Protein AF-D4INY9-F1 (afdb_monomer_lite)

Secondary structure (DSSP, 8-state):
-HHHHHHHHHHHHHHHTTT---S-SSS-HHHHHHHHHHHHHHHHHTTT-HHHHHHHHHHHHHHHHSS--HHHHHHHHHHHHHH-HHHHHHHHHHHHHTTTS-HHHHHHHHHHHTTT--TTGGG-S--

Foldseek 3Di:
DLVVLLVVLLVLQQQQCAPPDAPDPPDGSSVVSVVLSLLLLLCLVVVNDLLRSLVVVQVVCCVPPNHDDSVVSSVVSVVSCQQCVLSSVLSNLCVVPVVPDDPVVNVVSSCVSSVPRHGNCSPVRPD

Sequence (127 aa):
MEEQVKRLIRKSLHMRLQGMGRIDNIRTNEALIETWITAIVALGYADNDVEIAAKDINKIQSQILGEFSIEDTRAFVYLVRDRFPEEIAAFIRYVELKEKYTEDAITFAVLQELQDITEGDFYNSRF

Organism: NCBI:txid717959

pLDDT: mean 92.56, std 8.84, range [41.81, 98.5]

Radius of gyration: 14.76 Å; chains: 1; bounding box: 29×37×38 Å

Structure (mmCIF, N/CA/C/O backbone):
data_AF-D4INY9-F1
#
_entry.id   AF-D4INY9-F1
#
loop_
_atom_site.group_PDB
_atom_site.id
_atom_site.type_symbol
_atom_site.label_atom_id
_atom_site.label_alt_id
_atom_site.label_comp_id
_atom_site.label_asym_id
_atom_site.label_entity_id
_atom_site.label_seq_id
_atom_site.pdbx_PDB_ins_code
_atom_site.Cartn_x
_atom_site.Cartn_y
_atom_site.Cartn_z
_atom_site.occupancy
_atom_site.B_iso_or_equiv
_atom_site.auth_seq_id
_atom_site.auth_comp_id
_atom_site.auth_asym_id
_atom_site.auth_atom_id
_atom_site.pdbx_PDB_model_num
ATOM 1 N N . MET A 1 1 ? 1.758 -3.481 15.954 1.00 92.12 1 MET A N 1
ATOM 2 C CA . MET A 1 1 ? 0.780 -3.904 14.933 1.00 92.12 1 MET A CA 1
ATOM 3 C C . MET A 1 1 ? 1.085 -3.419 13.511 1.00 92.12 1 MET A C 1
ATOM 5 O O . MET A 1 1 ? 1.293 -4.269 12.662 1.00 92.12 1 MET A O 1
ATOM 9 N N . GLU A 1 2 ? 1.172 -2.115 13.212 1.00 95.44 2 GLU A N 1
ATOM 10 C CA . GLU A 1 2 ? 1.354 -1.636 11.818 1.00 95.44 2 GLU A CA 1
ATOM 11 C C . GLU A 1 2 ? 2.491 -2.324 11.041 1.00 95.44 2 GLU A C 1
ATOM 13 O O . GLU A 1 2 ? 2.293 -2.805 9.930 1.00 95.44 2 GLU A O 1
ATOM 18 N N . GLU A 1 3 ? 3.674 -2.436 11.649 1.00 96.62 3 GLU A N 1
ATOM 19 C CA . GLU A 1 3 ? 4.829 -3.090 11.019 1.00 96.62 3 GLU A CA 1
ATOM 20 C C . GLU A 1 3 ? 4.593 -4.572 10.710 1.00 96.62 3 GLU A C 1
ATOM 22 O O . GLU A 1 3 ? 5.142 -5.110 9.752 1.00 96.62 3 GLU A O 1
ATOM 27 N N . GLN A 1 4 ? 3.747 -5.251 11.486 1.00 95.88 4 GLN A N 1
ATOM 28 C CA . GLN A 1 4 ? 3.345 -6.621 11.183 1.00 95.88 4 GLN A CA 1
ATOM 29 C C . GLN A 1 4 ? 2.464 -6.669 9.934 1.00 95.88 4 GLN A C 1
ATOM 31 O O . GLN A 1 4 ? 2.714 -7.499 9.065 1.00 95.88 4 GLN A O 1
ATOM 36 N N . VAL A 1 5 ? 1.508 -5.749 9.798 1.00 97.12 5 VAL A N 1
ATOM 37 C CA . VAL A 1 5 ? 0.665 -5.632 8.597 1.00 97.12 5 VAL A CA 1
ATOM 38 C C . VAL A 1 5 ? 1.515 -5.290 7.372 1.00 97.12 5 VAL A C 1
ATOM 40 O O . VAL A 1 5 ? 1.407 -5.960 6.349 1.00 97.12 5 VAL A O 1
ATOM 43 N N . LYS A 1 6 ? 2.461 -4.348 7.492 1.00 98.12 6 LYS A N 1
ATOM 44 C CA . LYS A 1 6 ? 3.428 -4.052 6.420 1.00 98.12 6 LYS A CA 1
ATOM 45 C C . LYS A 1 6 ? 4.268 -5.272 6.040 1.00 98.12 6 LYS A C 1
ATOM 47 O O . LYS A 1 6 ? 4.546 -5.464 4.863 1.00 98.12 6 LYS A O 1
ATOM 52 N N . ARG A 1 7 ? 4.672 -6.122 6.996 1.00 97.94 7 ARG A N 1
ATOM 53 C CA . ARG A 1 7 ? 5.366 -7.389 6.690 1.00 97.94 7 ARG A CA 1
ATOM 54 C C . ARG A 1 7 ? 4.485 -8.369 5.913 1.00 97.94 7 ARG A C 1
ATOM 56 O O . ARG A 1 7 ? 4.999 -9.021 5.009 1.00 97.94 7 ARG A O 1
ATOM 63 N N . LEU A 1 8 ? 3.195 -8.465 6.236 1.00 97.62 8 LEU A N 1
ATOM 64 C CA . LEU A 1 8 ? 2.249 -9.308 5.495 1.00 97.62 8 LEU A CA 1
ATOM 65 C C . LEU A 1 8 ? 2.054 -8.799 4.063 1.00 97.62 8 LEU A C 1
ATOM 67 O O . LEU A 1 8 ? 2.207 -9.572 3.122 1.00 97.62 8 LEU A O 1
ATOM 71 N N . ILE A 1 9 ? 1.836 -7.494 3.896 1.00 98.00 9 ILE A N 1
ATOM 72 C CA . ILE A 1 9 ? 1.737 -6.844 2.581 1.00 98.00 9 ILE A CA 1
ATOM 73 C C . ILE A 1 9 ? 3.034 -7.023 1.787 1.00 98.00 9 ILE A C 1
ATOM 75 O O . ILE A 1 9 ? 3.004 -7.411 0.627 1.00 98.00 9 ILE A O 1
ATOM 79 N N . ARG A 1 10 ? 4.199 -6.829 2.414 1.00 98.25 10 ARG A N 1
ATOM 80 C CA . ARG A 1 10 ? 5.497 -7.073 1.771 1.00 98.25 10 ARG A CA 1
ATOM 81 C C . ARG A 1 10 ? 5.613 -8.504 1.264 1.00 98.25 10 ARG A C 1
ATOM 83 O O . ARG A 1 10 ? 6.074 -8.710 0.146 1.00 98.25 10 ARG A O 1
ATOM 90 N N . LYS A 1 11 ? 5.210 -9.488 2.074 1.00 96.88 11 LYS A N 1
ATOM 91 C CA . LYS A 1 11 ? 5.204 -10.897 1.667 1.00 96.88 11 LYS A CA 1
ATOM 92 C C . LYS A 1 11 ? 4.264 -11.122 0.480 1.00 96.88 11 LYS A C 1
ATOM 94 O O . LYS A 1 11 ? 4.650 -11.830 -0.441 1.00 96.88 11 LYS A O 1
ATOM 99 N N . SER A 1 12 ? 3.092 -10.490 0.486 1.00 96.75 12 SER A N 1
ATOM 100 C CA . SER A 1 12 ? 2.157 -10.514 -0.643 1.00 96.75 12 SER A CA 1
ATOM 101 C C . SER A 1 12 ? 2.805 -10.006 -1.930 1.00 96.75 12 SER A C 1
ATOM 103 O O . SER A 1 12 ? 2.873 -10.730 -2.919 1.00 96.75 12 SER A O 1
ATOM 105 N N . LEU A 1 13 ? 3.402 -8.811 -1.889 1.00 96.62 13 LEU A N 1
ATOM 106 C CA . LEU A 1 13 ? 4.074 -8.213 -3.043 1.00 96.62 13 LEU A CA 1
ATOM 107 C C . LEU A 1 13 ? 5.201 -9.108 -3.577 1.00 96.62 13 LEU A C 1
ATOM 109 O O . LEU A 1 13 ? 5.311 -9.299 -4.783 1.00 96.62 13 LEU A O 1
ATOM 113 N N . HIS A 1 14 ? 5.996 -9.722 -2.696 1.00 95.81 14 HIS A N 1
ATOM 114 C CA . HIS A 1 14 ? 7.000 -10.710 -3.102 1.00 95.81 14 HIS A CA 1
ATOM 115 C C . HIS A 1 14 ? 6.390 -11.906 -3.839 1.00 95.81 14 HIS A C 1
ATOM 117 O O . HIS A 1 14 ? 6.952 -12.359 -4.834 1.00 95.81 14 HIS A O 1
ATOM 123 N N . MET A 1 15 ? 5.247 -12.398 -3.363 1.00 94.75 15 MET A N 1
ATOM 124 C CA . MET A 1 15 ? 4.521 -13.514 -3.964 1.00 94.75 15 MET A CA 1
ATOM 125 C C . MET A 1 15 ? 4.065 -13.162 -5.386 1.00 94.75 15 MET A C 1
ATOM 127 O O . MET A 1 15 ? 4.316 -13.922 -6.321 1.00 94.75 15 MET A O 1
ATOM 131 N N . ARG A 1 16 ? 3.525 -11.953 -5.589 1.00 93.88 16 ARG A N 1
ATOM 132 C CA . ARG A 1 16 ? 3.151 -11.452 -6.924 1.00 93.88 16 ARG A CA 1
ATOM 133 C C . ARG A 1 16 ? 4.329 -11.375 -7.890 1.00 93.88 16 ARG A C 1
ATOM 135 O O . ARG A 1 16 ? 4.172 -11.627 -9.082 1.00 93.88 16 ARG A O 1
ATOM 142 N N . LEU A 1 17 ? 5.511 -11.020 -7.384 1.00 93.25 17 LEU A N 1
ATOM 143 C CA . LEU A 1 17 ? 6.737 -10.917 -8.181 1.00 93.25 17 LEU A CA 1
ATOM 144 C C . LEU A 1 17 ? 7.452 -12.258 -8.386 1.00 93.25 17 LEU A C 1
ATOM 146 O O . LEU A 1 17 ? 8.498 -12.302 -9.038 1.00 93.25 17 LEU A O 1
ATOM 150 N N . GLN A 1 18 ? 6.947 -13.357 -7.829 1.00 92.75 18 GLN A N 1
ATOM 151 C CA . GLN A 1 18 ? 7.612 -14.646 -7.940 1.00 92.75 18 GLN A CA 1
ATOM 152 C C . GLN A 1 18 ? 7.732 -15.092 -9.403 1.00 92.75 18 GLN A C 1
ATOM 154 O O . GLN A 1 18 ? 6.803 -14.977 -10.196 1.00 92.75 18 GLN A O 1
ATOM 159 N N . GLY A 1 19 ? 8.914 -15.583 -9.780 1.00 88.94 19 GLY A N 1
ATOM 160 C CA . GLY A 1 19 ? 9.210 -15.954 -11.167 1.00 88.94 19 GLY A CA 1
ATOM 161 C C . GLY A 1 19 ? 9.438 -14.761 -12.101 1.00 88.94 19 GLY A C 1
ATOM 162 O O . GLY A 1 19 ? 9.845 -14.963 -13.246 1.00 88.94 19 GLY A O 1
ATOM 163 N N . MET A 1 20 ? 9.253 -13.526 -11.627 1.00 86.44 20 MET A N 1
ATOM 164 C CA . MET A 1 20 ? 9.643 -12.344 -12.382 1.00 86.44 20 MET A CA 1
ATOM 165 C C . MET A 1 20 ? 11.146 -12.129 -12.294 1.00 86.44 20 MET A C 1
ATOM 167 O O . MET A 1 20 ? 11.773 -12.276 -11.243 1.00 86.44 20 MET A O 1
ATOM 171 N N . GLY A 1 21 ? 11.728 -11.749 -13.428 1.00 86.44 21 GLY A N 1
ATOM 172 C CA . GLY A 1 21 ? 13.072 -11.201 -13.454 1.00 86.44 21 GLY A CA 1
ATOM 173 C C . GLY A 1 21 ? 13.116 -9.809 -12.820 1.00 86.44 21 GLY A C 1
ATOM 174 O O . GLY A 1 21 ? 12.294 -9.410 -11.990 1.00 86.44 21 GLY A O 1
ATOM 175 N N . ARG A 1 22 ? 14.097 -9.025 -13.244 1.00 87.50 22 ARG A N 1
ATOM 176 C CA . ARG A 1 22 ? 14.199 -7.633 -12.828 1.00 87.50 22 ARG A CA 1
ATOM 177 C C . ARG A 1 22 ? 13.108 -6.804 -13.515 1.00 87.50 22 ARG A C 1
ATOM 179 O O . ARG A 1 22 ? 13.034 -6.809 -14.739 1.00 87.50 22 ARG A O 1
ATOM 186 N N . ILE A 1 23 ? 12.287 -6.106 -12.732 1.00 86.75 23 ILE A N 1
ATOM 187 C CA . ILE A 1 23 ? 11.158 -5.314 -13.255 1.00 86.75 23 ILE A CA 1
ATOM 188 C C . ILE A 1 23 ? 11.629 -3.968 -13.807 1.00 86.75 23 ILE A C 1
ATOM 190 O O . ILE A 1 23 ? 11.121 -3.500 -14.819 1.00 86.75 23 ILE A O 1
ATOM 194 N N . ASP A 1 24 ? 12.619 -3.359 -13.156 1.00 87.62 24 ASP A N 1
ATOM 195 C CA . ASP A 1 24 ? 13.165 -2.058 -13.533 1.00 87.62 24 ASP A CA 1
ATOM 196 C C . ASP A 1 24 ? 14.683 -2.133 -13.710 1.00 87.62 24 ASP A C 1
ATOM 198 O O . ASP A 1 24 ? 15.383 -2.752 -12.913 1.00 87.62 24 ASP A O 1
ATOM 202 N N . ASN A 1 25 ? 15.220 -1.480 -14.739 1.00 87.88 25 ASN A N 1
ATOM 203 C CA . ASN A 1 25 ? 16.648 -1.551 -15.064 1.00 87.88 25 ASN A CA 1
ATOM 204 C C . ASN A 1 25 ? 17.545 -0.741 -14.111 1.00 87.88 25 ASN A C 1
ATOM 206 O O . ASN A 1 25 ? 18.766 -0.918 -14.122 1.00 87.88 25 ASN A O 1
ATOM 210 N N . ILE A 1 26 ? 16.964 0.126 -13.279 1.00 90.81 26 ILE A N 1
ATOM 211 C CA . ILE A 1 26 ? 17.668 1.044 -12.379 1.00 90.81 26 ILE A CA 1
ATOM 212 C C . ILE A 1 26 ? 17.526 0.578 -10.928 1.00 90.81 26 ILE A C 1
ATOM 214 O O . ILE A 1 26 ? 18.530 0.377 -10.246 1.00 90.81 26 ILE A O 1
ATOM 218 N N . ARG A 1 27 ? 16.301 0.334 -10.461 1.00 88.62 27 ARG A N 1
ATOM 219 C CA . ARG A 1 27 ? 15.992 -0.097 -9.092 1.00 88.62 27 ARG A CA 1
ATOM 220 C C . ARG A 1 27 ? 15.979 -1.622 -8.975 1.00 88.62 27 ARG A C 1
ATOM 222 O O . ARG A 1 27 ? 15.897 -2.344 -9.967 1.00 88.62 27 ARG A O 1
ATOM 229 N N . THR A 1 28 ? 16.141 -2.124 -7.756 1.00 93.69 28 THR A N 1
ATOM 230 C CA . THR A 1 28 ? 15.910 -3.541 -7.441 1.00 93.69 28 THR A CA 1
ATOM 231 C C . THR A 1 28 ? 14.424 -3.765 -7.170 1.00 93.69 28 THR A C 1
ATOM 233 O O . THR A 1 28 ? 13.722 -2.828 -6.786 1.00 93.69 28 THR A O 1
ATOM 236 N N . ASN A 1 29 ? 13.945 -5.004 -7.316 1.00 93.00 29 ASN A N 1
ATOM 237 C CA . ASN A 1 29 ? 12.560 -5.345 -6.973 1.00 93.00 29 ASN A CA 1
ATOM 238 C C . ASN A 1 29 ? 12.251 -5.007 -5.498 1.00 93.00 29 ASN A C 1
ATOM 240 O O . ASN A 1 29 ? 11.184 -4.478 -5.215 1.00 93.00 29 ASN A O 1
ATOM 244 N N . GLU A 1 30 ? 13.211 -5.187 -4.582 1.00 94.62 30 GLU A N 1
ATOM 245 C CA . GLU A 1 30 ? 13.062 -4.800 -3.169 1.00 94.62 30 GLU A CA 1
ATOM 246 C C . GLU A 1 30 ? 12.813 -3.293 -2.996 1.00 94.62 30 GLU A C 1
ATOM 248 O O . GLU A 1 30 ? 11.897 -2.874 -2.295 1.00 94.62 30 GLU A O 1
ATOM 253 N N . ALA A 1 31 ? 13.593 -2.453 -3.686 1.00 94.06 31 ALA A N 1
ATOM 254 C CA . ALA A 1 31 ? 13.424 -1.004 -3.615 1.00 94.06 31 ALA A CA 1
ATOM 255 C C . ALA A 1 31 ? 12.074 -0.554 -4.201 1.00 94.06 31 ALA A C 1
ATOM 257 O O . ALA A 1 31 ? 11.475 0.412 -3.720 1.00 94.06 31 ALA A O 1
ATOM 258 N N . LEU A 1 32 ? 11.585 -1.249 -5.234 1.00 94.06 32 LEU A N 1
ATOM 259 C CA . LEU A 1 32 ? 10.246 -1.018 -5.778 1.00 94.06 32 LEU A CA 1
ATOM 260 C C . LEU A 1 32 ? 9.167 -1.387 -4.758 1.00 94.06 32 LEU A C 1
ATOM 262 O O . LEU A 1 32 ? 8.289 -0.565 -4.508 1.00 94.06 32 LEU A O 1
ATOM 266 N N . ILE A 1 33 ? 9.280 -2.555 -4.119 1.00 96.50 33 ILE A N 1
ATOM 267 C CA . ILE A 1 33 ? 8.352 -3.015 -3.079 1.00 96.50 33 ILE A CA 1
ATOM 268 C C . ILE A 1 33 ? 8.247 -1.995 -1.941 1.00 96.50 33 ILE A C 1
ATOM 270 O O . ILE A 1 33 ? 7.137 -1.614 -1.583 1.00 96.50 33 ILE A O 1
ATOM 274 N N . GLU A 1 34 ? 9.360 -1.476 -1.417 1.00 95.50 34 GLU A N 1
ATOM 275 C CA . GLU A 1 34 ? 9.315 -0.451 -0.358 1.00 95.50 34 GLU A CA 1
ATOM 276 C C . GLU A 1 34 ? 8.632 0.847 -0.818 1.00 95.50 34 GLU A C 1
ATOM 278 O O . GLU A 1 34 ? 7.876 1.478 -0.069 1.00 95.50 34 GLU A O 1
ATOM 283 N N . THR A 1 35 ? 8.847 1.229 -2.081 1.00 94.25 35 THR A N 1
ATOM 284 C CA . THR A 1 35 ? 8.176 2.396 -2.665 1.00 94.25 35 THR A CA 1
ATOM 285 C C . THR A 1 35 ? 6.664 2.147 -2.753 1.00 94.25 35 THR A C 1
ATOM 287 O O . THR A 1 35 ? 5.873 3.008 -2.367 1.00 94.25 35 THR A O 1
ATOM 290 N N . TRP A 1 36 ? 6.240 0.964 -3.207 1.00 97.12 36 TRP A N 1
ATOM 291 C CA . TRP A 1 36 ? 4.825 0.594 -3.295 1.00 97.12 36 TRP A CA 1
ATOM 292 C C . TRP A 1 36 ? 4.163 0.496 -1.924 1.00 97.12 36 TRP A C 1
ATOM 294 O O . TRP A 1 36 ? 3.072 1.031 -1.755 1.00 97.12 36 TRP A O 1
ATOM 304 N N . ILE A 1 37 ? 4.832 -0.086 -0.923 1.00 98.00 37 ILE A N 1
ATOM 305 C CA . ILE A 1 37 ? 4.333 -0.138 0.462 1.00 98.00 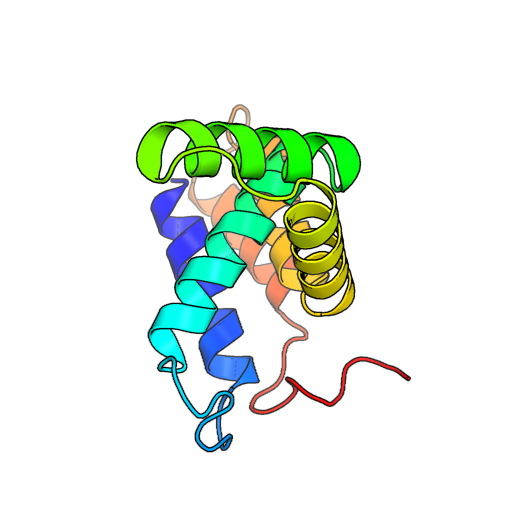37 ILE A CA 1
ATOM 306 C C . ILE A 1 37 ? 4.062 1.272 0.988 1.00 98.00 37 ILE A C 1
ATOM 308 O O . ILE A 1 37 ? 3.036 1.496 1.624 1.00 98.00 37 ILE A O 1
ATOM 312 N N . THR A 1 38 ? 4.936 2.236 0.689 1.00 96.31 38 THR A N 1
ATOM 313 C CA . THR A 1 38 ? 4.728 3.636 1.091 1.00 96.31 38 THR A CA 1
ATOM 314 C C . THR A 1 38 ? 3.416 4.193 0.528 1.00 96.31 38 THR A C 1
ATOM 316 O O . THR A 1 38 ? 2.642 4.804 1.264 1.00 96.31 38 THR A O 1
ATOM 319 N N . ALA A 1 39 ? 3.128 3.940 -0.751 1.00 97.75 39 ALA A N 1
ATOM 320 C CA . ALA A 1 39 ? 1.876 4.369 -1.370 1.00 97.75 39 ALA A CA 1
ATOM 321 C C . ALA A 1 39 ? 0.651 3.588 -0.878 1.00 97.75 39 ALA A C 1
ATOM 323 O O . ALA A 1 39 ? -0.385 4.203 -0.653 1.00 97.75 39 ALA A O 1
ATOM 324 N N . ILE A 1 40 ? 0.766 2.278 -0.645 1.00 98.44 40 ILE A N 1
ATOM 325 C CA . ILE A 1 40 ? -0.308 1.449 -0.073 1.00 98.44 40 ILE A CA 1
ATOM 326 C C . ILE A 1 40 ? -0.711 1.973 1.311 1.00 98.44 40 ILE A C 1
ATOM 328 O O . ILE A 1 40 ? -1.894 2.132 1.599 1.00 98.44 40 ILE A O 1
ATOM 332 N N . VAL A 1 41 ? 0.272 2.293 2.155 1.00 98.12 41 VAL A N 1
ATOM 333 C CA . VAL A 1 41 ? 0.041 2.851 3.495 1.00 98.12 41 VAL A CA 1
ATOM 334 C C . VAL A 1 41 ? -0.622 4.224 3.407 1.00 98.12 41 VAL A C 1
ATOM 336 O O . VAL A 1 41 ? -1.603 4.468 4.106 1.00 98.12 41 VAL A O 1
ATOM 339 N N . ALA A 1 42 ? -0.118 5.108 2.540 1.00 98.00 42 ALA A N 1
ATOM 340 C CA . ALA A 1 42 ? -0.707 6.431 2.339 1.00 98.00 42 ALA A CA 1
ATOM 341 C C . ALA A 1 42 ? -2.159 6.334 1.845 1.00 98.00 42 ALA A C 1
ATOM 343 O O . ALA A 1 42 ? -3.035 6.992 2.398 1.00 98.00 42 ALA A O 1
ATOM 344 N N . LEU A 1 43 ? -2.431 5.463 0.868 1.00 98.50 43 LEU A N 1
ATOM 345 C CA . LEU A 1 43 ? -3.781 5.195 0.370 1.00 98.50 43 LEU A CA 1
ATOM 346 C C . LEU A 1 43 ? -4.689 4.642 1.463 1.00 98.50 43 LEU A C 1
ATOM 348 O O . LEU A 1 43 ? -5.818 5.097 1.591 1.00 98.50 43 LEU A O 1
ATOM 352 N N . GLY A 1 44 ? -4.214 3.708 2.284 1.00 97.56 44 GLY A N 1
ATOM 353 C CA . GLY A 1 44 ? -5.053 3.145 3.336 1.00 97.56 44 GLY A CA 1
ATOM 354 C C . GLY A 1 44 ? -5.353 4.120 4.479 1.00 97.56 44 GLY A C 1
ATOM 355 O O . GLY A 1 44 ? -6.438 4.068 5.049 1.00 97.56 44 GLY A O 1
ATOM 356 N N . TYR A 1 45 ? -4.450 5.059 4.777 1.00 97.69 45 TYR A N 1
ATOM 357 C CA . TYR A 1 45 ? -4.741 6.175 5.686 1.00 97.69 45 TYR A CA 1
ATOM 358 C C . TYR A 1 45 ? -5.680 7.223 5.080 1.00 97.69 45 TYR A C 1
ATOM 360 O O . TYR A 1 45 ? -6.413 7.884 5.814 1.00 97.69 45 TYR A O 1
ATOM 368 N N . ALA A 1 46 ? -5.665 7.356 3.757 1.00 97.44 46 ALA A N 1
ATOM 369 C CA . ALA A 1 46 ? -6.486 8.284 2.995 1.00 97.44 46 ALA A CA 1
ATOM 370 C C . ALA A 1 46 ? -7.825 7.687 2.525 1.00 97.44 46 ALA A C 1
ATOM 372 O O . ALA A 1 46 ? -8.459 8.273 1.654 1.00 97.44 46 ALA A O 1
ATO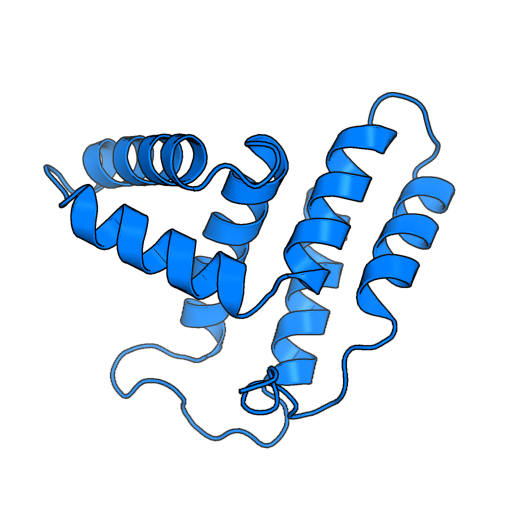M 373 N N . ASP A 1 47 ? -8.243 6.525 3.043 1.00 95.19 47 ASP A N 1
ATOM 374 C CA . ASP A 1 47 ? -9.458 5.818 2.600 1.00 95.19 47 ASP A CA 1
ATOM 375 C C . ASP A 1 47 ? -9.520 5.637 1.067 1.00 95.19 47 ASP A C 1
ATOM 377 O O . ASP A 1 47 ? -10.515 5.904 0.396 1.00 95.19 47 ASP A O 1
ATOM 381 N N . ASN A 1 48 ? -8.388 5.223 0.492 1.00 96.19 48 ASN A N 1
ATOM 382 C CA . ASN A 1 48 ? -8.173 5.024 -0.942 1.00 96.19 48 ASN A CA 1
ATOM 383 C C . ASN A 1 48 ? -8.260 6.300 -1.817 1.00 96.19 48 ASN A C 1
ATOM 385 O O . ASN A 1 48 ? -8.311 6.209 -3.052 1.00 96.19 48 ASN A O 1
ATOM 389 N N . ASP A 1 49 ? -8.246 7.495 -1.214 1.00 97.94 49 ASP A N 1
ATOM 390 C CA . ASP A 1 49 ? -8.206 8.771 -1.932 1.00 97.94 49 ASP A CA 1
ATOM 391 C C . ASP A 1 49 ? -6.788 9.068 -2.456 1.00 97.94 49 ASP A C 1
ATOM 393 O O . ASP A 1 49 ? -5.843 9.340 -1.707 1.00 97.94 49 ASP A O 1
ATOM 397 N N . VAL A 1 50 ? -6.646 9.045 -3.785 1.00 97.12 50 VAL A N 1
ATOM 398 C CA . VAL A 1 50 ? -5.377 9.298 -4.487 1.00 97.12 50 VAL A CA 1
ATOM 399 C C . VAL A 1 50 ? -4.872 10.719 -4.264 1.00 97.12 50 VAL A C 1
ATOM 401 O O . VAL A 1 50 ? -3.665 10.917 -4.157 1.00 97.12 50 VAL A O 1
ATOM 404 N N . GLU A 1 51 ? -5.759 11.710 -4.205 1.00 97.81 51 GLU A N 1
ATOM 405 C CA . GLU A 1 51 ? -5.372 13.113 -4.080 1.00 97.81 51 GLU A CA 1
ATOM 406 C C . GLU A 1 51 ? -4.778 13.393 -2.700 1.00 97.81 51 GLU A C 1
ATOM 408 O O . GLU A 1 51 ? -3.761 14.082 -2.584 1.00 97.81 51 GLU A O 1
ATOM 413 N N . ILE A 1 52 ? -5.398 12.843 -1.656 1.00 97.94 52 ILE A N 1
ATOM 414 C CA . ILE A 1 52 ? -4.915 12.972 -0.278 1.00 97.94 52 ILE A CA 1
ATOM 415 C C . ILE A 1 52 ? -3.599 12.204 -0.116 1.00 97.94 52 ILE A C 1
ATOM 417 O O . ILE A 1 52 ? -2.600 12.790 0.306 1.00 97.94 52 ILE A O 1
ATOM 421 N N . ALA A 1 53 ? -3.554 10.938 -0.541 1.00 97.56 53 ALA A N 1
ATOM 422 C CA . ALA A 1 53 ? -2.347 10.119 -0.443 1.00 97.56 53 ALA A CA 1
ATOM 423 C C . ALA A 1 53 ? -1.161 10.727 -1.217 1.00 97.56 53 ALA A C 1
ATOM 425 O O . ALA A 1 53 ? -0.034 10.756 -0.717 1.00 97.56 53 ALA A O 1
ATOM 426 N N . ALA A 1 54 ? -1.399 11.262 -2.420 1.00 97.25 54 ALA A N 1
ATOM 427 C CA . ALA A 1 54 ? -0.355 11.904 -3.213 1.00 97.25 54 ALA A CA 1
ATOM 428 C C . ALA A 1 54 ? 0.162 13.190 -2.560 1.00 97.25 54 ALA A C 1
ATOM 430 O O . ALA A 1 54 ? 1.371 13.418 -2.557 1.00 97.25 54 ALA A O 1
ATOM 431 N N . LYS A 1 55 ? -0.716 14.011 -1.970 1.00 96.38 55 LYS A N 1
ATOM 432 C CA . LYS A 1 55 ? -0.301 15.202 -1.210 1.00 96.38 55 LYS A CA 1
ATOM 433 C C . LYS A 1 55 ? 0.572 14.839 -0.016 1.00 96.38 55 LYS A C 1
ATOM 435 O O . LYS A 1 55 ? 1.590 15.497 0.197 1.00 96.38 55 LYS A O 1
ATOM 440 N N . ASP A 1 56 ? 0.214 13.794 0.724 1.00 94.81 56 ASP A N 1
ATOM 441 C CA . ASP A 1 56 ? 0.984 13.351 1.888 1.00 94.81 56 ASP A CA 1
ATOM 442 C C . ASP A 1 56 ? 2.381 12.862 1.492 1.00 94.81 56 ASP A C 1
ATOM 444 O O . ASP A 1 56 ? 3.383 13.306 2.061 1.00 94.81 56 ASP A O 1
ATOM 448 N N . ILE A 1 57 ? 2.474 12.021 0.457 1.00 94.62 57 ILE A N 1
ATOM 449 C CA . ILE A 1 57 ? 3.763 11.543 -0.061 1.00 94.62 57 ILE A CA 1
ATOM 450 C C . ILE A 1 57 ? 4.591 12.704 -0.613 1.00 94.62 57 ILE A C 1
ATOM 452 O O . ILE A 1 57 ? 5.770 12.830 -0.276 1.00 94.62 57 ILE A O 1
ATOM 456 N N . ASN A 1 58 ? 3.994 13.569 -1.437 1.00 94.12 58 ASN A N 1
ATOM 457 C CA . ASN A 1 58 ? 4.700 14.677 -2.073 1.00 94.12 58 ASN A CA 1
ATOM 458 C C . ASN A 1 58 ? 5.227 15.676 -1.038 1.00 94.12 58 ASN A C 1
ATOM 460 O O . ASN A 1 58 ? 6.348 16.164 -1.176 1.00 94.12 58 ASN A O 1
ATOM 464 N N . LYS A 1 59 ? 4.469 15.930 0.035 1.00 91.88 59 LYS A N 1
ATOM 465 C CA . LYS A 1 59 ? 4.914 16.762 1.156 1.00 91.88 59 LYS A CA 1
ATOM 466 C C . LYS A 1 59 ? 6.165 16.186 1.817 1.00 91.88 59 LYS A C 1
ATOM 468 O O . LYS A 1 59 ? 7.121 16.927 2.034 1.00 91.88 59 LYS A O 1
ATOM 473 N N . ILE A 1 60 ? 6.179 14.884 2.109 1.00 88.75 60 ILE A N 1
ATOM 474 C CA . ILE A 1 60 ? 7.336 14.211 2.723 1.00 88.75 60 ILE A CA 1
ATOM 475 C C . ILE A 1 60 ? 8.535 14.228 1.770 1.00 88.75 60 ILE A C 1
ATOM 477 O O . ILE A 1 60 ? 9.638 14.599 2.166 1.00 88.75 60 ILE A O 1
ATOM 481 N N . GLN A 1 61 ? 8.328 13.868 0.503 1.00 86.31 61 GLN A N 1
ATOM 482 C CA . GLN A 1 61 ? 9.392 13.861 -0.502 1.00 86.31 61 GLN A CA 1
ATOM 483 C C . GLN A 1 61 ? 9.983 15.255 -0.702 1.00 86.31 61 GLN A C 1
ATOM 485 O O . GLN A 1 61 ? 11.204 15.400 -0.692 1.00 86.31 61 GLN A O 1
ATOM 490 N N . SER A 1 62 ? 9.134 16.280 -0.796 1.00 87.25 62 SER A N 1
ATOM 491 C CA . SER A 1 62 ? 9.581 17.652 -1.024 1.00 87.25 62 SER A CA 1
ATOM 492 C C . SER A 1 62 ? 10.383 18.219 0.146 1.00 87.25 62 SER A C 1
ATOM 494 O O . SER A 1 62 ? 11.311 18.998 -0.054 1.00 87.25 62 SER A O 1
ATOM 496 N N . GLN A 1 63 ? 10.080 17.790 1.376 1.00 86.56 63 GLN A N 1
ATOM 497 C CA . GLN A 1 63 ? 10.859 18.154 2.564 1.00 86.56 63 GLN A CA 1
ATOM 498 C C . GLN A 1 63 ? 12.268 17.547 2.571 1.00 86.56 63 GLN A C 1
ATOM 500 O O . GLN A 1 63 ? 13.177 18.135 3.151 1.00 86.56 63 GLN A O 1
ATOM 505 N N . ILE A 1 64 ? 12.449 16.378 1.953 1.00 84.38 64 ILE A N 1
ATOM 506 C CA . ILE A 1 64 ? 13.719 15.640 1.967 1.00 84.38 64 ILE A CA 1
ATOM 507 C C . ILE A 1 64 ? 14.575 15.987 0.744 1.00 84.38 64 ILE A C 1
ATOM 509 O O . ILE A 1 64 ? 15.793 16.104 0.858 1.00 84.38 64 ILE A O 1
ATOM 513 N N . LEU A 1 65 ? 13.948 16.126 -0.426 1.00 82.50 65 LEU A N 1
ATOM 514 C CA . LEU A 1 65 ? 14.625 16.172 -1.726 1.00 82.50 65 LEU A CA 1
ATOM 515 C C . LEU A 1 65 ? 14.499 17.527 -2.445 1.00 82.50 65 LEU A C 1
ATOM 517 O O . LEU A 1 65 ? 15.127 17.707 -3.486 1.00 82.50 65 LEU A O 1
ATOM 521 N N . GLY A 1 66 ? 13.737 18.479 -1.895 1.00 79.06 66 GLY A N 1
ATOM 522 C CA . GLY A 1 66 ? 13.366 19.722 -2.584 1.00 79.06 66 GLY A CA 1
ATOM 523 C C . GLY A 1 66 ? 12.126 19.549 -3.467 1.00 79.06 66 GLY A C 1
ATOM 524 O O . GLY A 1 66 ? 11.511 18.490 -3.459 1.00 79.06 66 GLY A O 1
ATOM 525 N N . GLU A 1 67 ? 11.725 20.589 -4.205 1.00 79.75 67 GLU A N 1
ATOM 526 C CA . GLU A 1 67 ? 10.472 20.582 -4.980 1.00 79.75 67 GLU A CA 1
ATOM 527 C C . GLU A 1 67 ? 10.351 19.354 -5.898 1.00 79.75 67 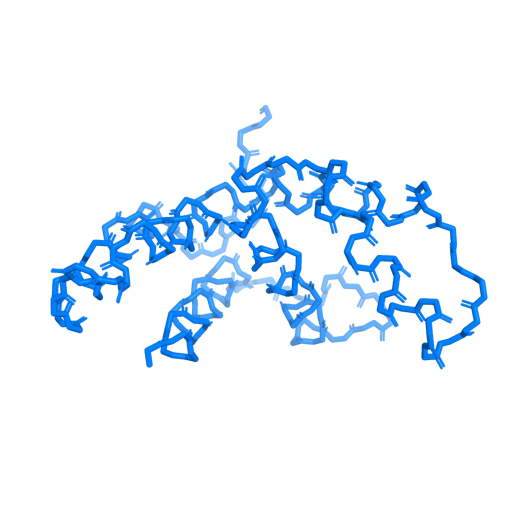GLU A C 1
ATOM 529 O O . GLU A 1 67 ? 11.154 19.149 -6.809 1.00 79.75 67 GLU A O 1
ATOM 534 N N . PHE A 1 68 ? 9.318 18.545 -5.649 1.00 83.50 68 PHE A N 1
ATOM 535 C CA . PHE A 1 68 ? 8.996 17.352 -6.422 1.00 83.50 68 PHE A CA 1
ATOM 536 C C . PHE A 1 68 ? 7.634 17.520 -7.100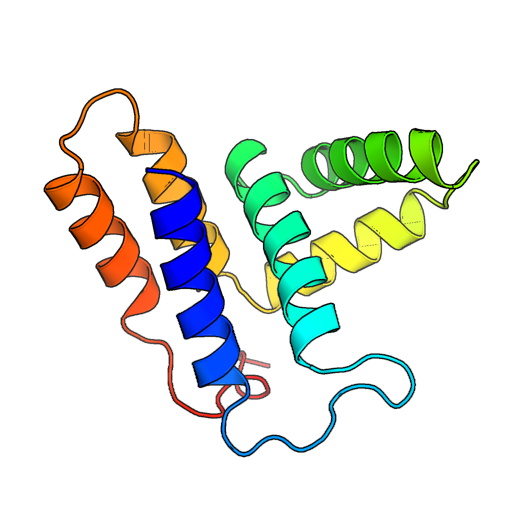 1.00 83.50 68 PHE A C 1
ATOM 538 O O . PHE A 1 68 ? 6.697 18.062 -6.510 1.00 83.50 68 PHE A O 1
ATOM 545 N N . SER A 1 69 ? 7.496 17.037 -8.335 1.00 92.12 69 SER A N 1
ATOM 546 C CA . SER A 1 69 ? 6.254 17.164 -9.104 1.00 92.12 69 SER A CA 1
ATOM 547 C C . SER A 1 69 ? 5.099 16.425 -8.422 1.00 92.12 69 SER A C 1
ATOM 549 O O . SER A 1 69 ? 5.129 15.202 -8.274 1.00 92.12 69 SER A O 1
ATOM 551 N N . ILE A 1 70 ? 4.052 17.161 -8.032 1.00 93.75 70 ILE A N 1
ATOM 552 C CA . ILE A 1 70 ? 2.826 16.564 -7.481 1.00 93.75 70 ILE A CA 1
ATOM 553 C C . ILE A 1 70 ? 2.117 15.678 -8.510 1.00 93.75 70 ILE A C 1
ATOM 555 O O . ILE A 1 70 ? 1.533 14.665 -8.133 1.00 93.75 70 ILE A O 1
ATOM 559 N N . GLU A 1 71 ? 2.203 16.007 -9.802 1.00 94.81 71 GLU A N 1
ATOM 560 C CA . GLU A 1 71 ? 1.590 15.195 -10.858 1.00 94.81 71 GLU A CA 1
ATOM 561 C C . GLU A 1 71 ? 2.277 13.833 -10.992 1.00 94.81 71 GLU A C 1
ATOM 563 O O . GLU A 1 71 ? 1.596 12.815 -11.123 1.00 94.81 71 GLU A O 1
ATOM 568 N N . ASP A 1 72 ? 3.606 13.783 -10.852 1.00 92.50 72 ASP A N 1
ATOM 569 C CA . ASP A 1 72 ? 4.345 12.516 -10.861 1.00 92.50 72 ASP A CA 1
ATOM 570 C C . ASP A 1 72 ? 3.990 11.675 -9.631 1.00 92.50 72 ASP A C 1
ATOM 572 O O . ASP A 1 72 ? 3.797 10.460 -9.734 1.00 92.50 72 ASP A O 1
ATOM 576 N N . THR A 1 73 ? 3.838 12.314 -8.464 1.00 95.31 73 THR A N 1
ATOM 577 C CA . THR A 1 73 ? 3.378 11.623 -7.255 1.00 95.31 73 THR A CA 1
ATOM 578 C C . THR A 1 73 ? 1.959 11.074 -7.434 1.00 95.31 73 THR A C 1
ATOM 580 O O . THR A 1 73 ? 1.719 9.915 -7.101 1.00 95.31 73 THR A O 1
ATOM 583 N N . ARG A 1 74 ? 1.021 11.846 -8.000 1.00 97.31 74 ARG A N 1
ATOM 584 C CA . ARG A 1 74 ? -0.347 11.374 -8.287 1.00 97.31 74 ARG A CA 1
ATOM 585 C C . ARG A 1 74 ? -0.360 10.203 -9.255 1.00 97.31 74 ARG A C 1
ATOM 587 O O . ARG A 1 74 ? -1.045 9.219 -8.992 1.00 97.31 74 ARG A O 1
ATOM 594 N N . ALA A 1 75 ? 0.401 10.290 -10.345 1.00 95.94 75 ALA A N 1
ATOM 595 C CA . ALA A 1 75 ? 0.511 9.211 -11.319 1.00 95.94 75 ALA A CA 1
ATOM 596 C C . ALA A 1 75 ? 1.049 7.931 -10.663 1.00 95.94 75 ALA A C 1
ATOM 598 O O . ALA A 1 75 ? 0.490 6.852 -10.854 1.00 95.94 75 ALA A O 1
ATOM 599 N N . PHE A 1 76 ? 2.078 8.053 -9.823 1.00 95.12 76 PHE A N 1
ATOM 600 C CA . PHE A 1 76 ? 2.613 6.931 -9.059 1.00 95.12 76 PHE A CA 1
ATOM 601 C C . PHE A 1 76 ? 1.571 6.311 -8.114 1.00 95.12 76 PHE A C 1
ATOM 603 O O . PHE A 1 76 ? 1.366 5.097 -8.146 1.00 95.12 76 PHE A O 1
ATOM 610 N N . VAL A 1 77 ? 0.884 7.126 -7.308 1.00 97.31 77 VAL A N 1
ATOM 611 C CA . VAL A 1 77 ? -0.153 6.641 -6.383 1.00 97.31 77 VAL A CA 1
ATOM 612 C C . VAL A 1 77 ? -1.299 5.974 -7.143 1.00 97.31 77 VAL A C 1
ATOM 614 O O . VAL A 1 77 ? -1.758 4.909 -6.738 1.00 97.31 77 VAL A O 1
ATOM 617 N N . TYR A 1 78 ? -1.726 6.546 -8.271 1.00 96.62 78 TYR A N 1
ATOM 618 C CA . TYR A 1 78 ? -2.752 5.957 -9.128 1.00 96.62 78 TYR A CA 1
ATOM 619 C C . TYR A 1 78 ? -2.345 4.566 -9.633 1.00 96.62 78 TYR A C 1
ATOM 621 O O . TYR A 1 78 ? -3.141 3.633 -9.551 1.00 96.62 78 TYR A O 1
ATOM 629 N N . LEU A 1 79 ? -1.105 4.409 -10.113 1.00 94.94 79 LEU A N 1
ATOM 630 C CA . LEU A 1 79 ? -0.595 3.122 -10.598 1.00 94.94 79 LEU A CA 1
ATOM 631 C C . LEU A 1 79 ? -0.538 2.069 -9.486 1.00 94.94 79 LEU A C 1
ATOM 633 O O . LEU A 1 79 ? -0.881 0.916 -9.726 1.00 94.94 79 LEU A O 1
ATOM 637 N N . VAL A 1 80 ? -0.137 2.456 -8.272 1.00 96.31 80 VAL A N 1
ATOM 638 C CA . VAL A 1 80 ? -0.151 1.556 -7.106 1.00 96.31 80 VAL A CA 1
ATOM 639 C C . VAL A 1 80 ? -1.579 1.154 -6.753 1.00 96.31 80 VAL A C 1
ATOM 641 O O . VAL A 1 80 ? -1.829 -0.027 -6.529 1.00 96.31 80 VAL A O 1
ATOM 644 N N . ARG A 1 81 ? -2.514 2.112 -6.753 1.00 96.62 81 ARG A N 1
ATOM 645 C CA . ARG A 1 81 ? -3.930 1.852 -6.476 1.00 96.62 81 ARG A CA 1
ATOM 646 C C . ARG A 1 81 ? -4.531 0.824 -7.422 1.00 96.62 81 ARG A C 1
ATOM 648 O O . ARG A 1 81 ? -5.246 -0.067 -6.983 1.00 96.62 81 ARG A O 1
ATOM 655 N N . ASP A 1 82 ? -4.247 0.977 -8.707 1.00 93.81 82 ASP A N 1
ATOM 656 C CA . ASP A 1 82 ? -4.748 0.087 -9.750 1.00 93.81 82 ASP A CA 1
ATOM 657 C C . ASP A 1 82 ? -4.090 -1.300 -9.690 1.00 93.81 82 ASP A C 1
ATOM 659 O O . ASP A 1 82 ? -4.744 -2.318 -9.897 1.00 93.81 82 ASP A O 1
ATOM 663 N N . ARG A 1 83 ? -2.792 -1.352 -9.363 1.00 93.19 83 ARG A N 1
ATOM 664 C CA . ARG A 1 83 ? -2.014 -2.596 -9.367 1.00 93.19 83 ARG A CA 1
ATOM 665 C C . ARG A 1 83 ? -2.216 -3.464 -8.127 1.00 93.19 83 ARG A C 1
ATOM 667 O O . ARG A 1 83 ? -2.114 -4.681 -8.245 1.00 93.19 83 ARG A O 1
ATOM 674 N N . PHE A 1 84 ? -2.434 -2.858 -6.963 1.00 95.56 84 PHE A N 1
ATOM 675 C CA . PHE A 1 84 ? -2.425 -3.558 -5.673 1.00 95.56 84 PHE A CA 1
ATOM 676 C C . PHE A 1 84 ? -3.690 -3.292 -4.837 1.00 95.56 84 PHE A C 1
ATOM 678 O O . PHE A 1 84 ? -3.580 -2.886 -3.673 1.00 95.56 84 PHE A O 1
ATOM 685 N N . PRO A 1 85 ? -4.901 -3.466 -5.403 1.00 95.06 85 PRO A N 1
ATOM 686 C CA . PRO A 1 85 ? -6.134 -3.170 -4.683 1.00 95.06 85 PRO A CA 1
ATOM 687 C C . PRO A 1 85 ? -6.319 -4.067 -3.450 1.00 95.06 85 PRO A C 1
ATOM 689 O O . PRO A 1 85 ? -6.799 -3.577 -2.429 1.00 95.06 85 PRO A O 1
ATOM 692 N N . GLU A 1 86 ? -5.893 -5.334 -3.495 1.00 96.25 86 GLU A N 1
ATOM 693 C CA . GLU A 1 86 ? -5.975 -6.262 -2.359 1.00 96.25 86 GLU A CA 1
ATOM 694 C C . GLU A 1 86 ? -5.060 -5.834 -1.202 1.00 96.25 86 GLU A C 1
ATOM 696 O O . GLU A 1 86 ? -5.479 -5.805 -0.045 1.00 96.25 86 GLU A O 1
ATOM 701 N N . GLU A 1 87 ? -3.820 -5.427 -1.488 1.00 97.81 87 GLU A N 1
ATOM 702 C CA . GLU A 1 87 ? -2.907 -4.914 -0.465 1.00 97.81 87 GLU A CA 1
ATOM 703 C C . GLU A 1 87 ? -3.411 -3.620 0.185 1.00 97.81 87 GLU A C 1
ATOM 705 O O . GLU A 1 87 ? -3.211 -3.406 1.386 1.00 97.81 87 GLU A O 1
ATOM 710 N N . ILE A 1 88 ? -4.073 -2.760 -0.591 1.00 98.06 88 ILE A N 1
ATOM 711 C CA . ILE A 1 88 ? -4.691 -1.533 -0.080 1.00 98.06 88 ILE A CA 1
ATOM 712 C C . ILE A 1 88 ? -5.893 -1.871 0.793 1.00 98.06 88 ILE A C 1
ATOM 714 O O . ILE A 1 88 ? -5.976 -1.361 1.910 1.00 98.06 88 ILE A O 1
ATOM 718 N N . ALA A 1 89 ? -6.778 -2.763 0.342 1.00 97.50 89 ALA A N 1
ATOM 719 C CA . ALA A 1 89 ? -7.912 -3.237 1.132 1.00 97.50 89 ALA A CA 1
ATOM 720 C C . ALA A 1 89 ? -7.449 -3.856 2.461 1.00 97.50 89 ALA A C 1
ATOM 722 O O . ALA A 1 89 ? -7.985 -3.527 3.521 1.00 97.50 89 ALA A O 1
ATOM 723 N N . ALA A 1 90 ? -6.380 -4.656 2.431 1.00 97.81 90 ALA A N 1
ATOM 724 C CA . ALA A 1 90 ? -5.761 -5.227 3.621 1.00 97.81 90 ALA A CA 1
ATOM 725 C C . ALA A 1 90 ? -5.275 -4.146 4.603 1.00 97.81 90 ALA A C 1
ATOM 727 O O . ALA A 1 90 ? -5.489 -4.260 5.814 1.00 97.81 90 ALA A O 1
ATOM 728 N N . PHE A 1 91 ? -4.649 -3.070 4.113 1.00 98.38 91 PHE A N 1
ATOM 729 C CA . PHE A 1 91 ? -4.209 -1.981 4.987 1.00 98.38 91 PHE A CA 1
ATOM 730 C C . PHE A 1 91 ? -5.371 -1.119 5.502 1.00 98.38 91 PHE A C 1
ATOM 732 O O . PHE A 1 91 ? -5.368 -0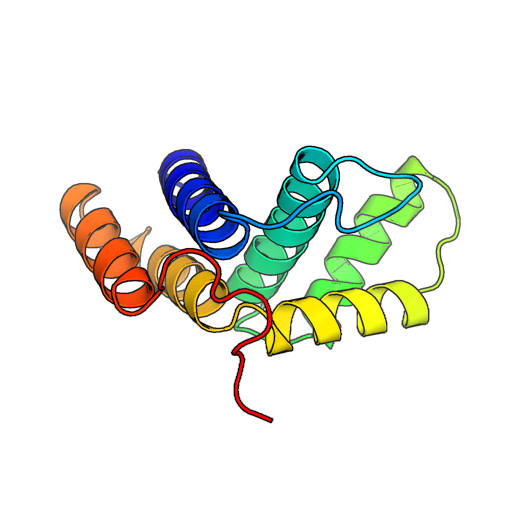.756 6.679 1.00 98.38 91 PHE A O 1
ATOM 739 N N . ILE A 1 92 ? -6.386 -0.837 4.677 1.00 97.94 92 ILE A N 1
ATOM 740 C CA . ILE A 1 92 ? -7.616 -0.145 5.105 1.00 97.94 92 ILE A CA 1
ATOM 741 C C . ILE A 1 92 ? -8.282 -0.931 6.232 1.00 97.94 92 ILE A C 1
ATOM 743 O O . ILE A 1 92 ? -8.574 -0.372 7.288 1.00 97.94 92 ILE A O 1
ATOM 747 N N . ARG A 1 93 ? -8.414 -2.253 6.072 1.00 97.19 93 ARG A N 1
ATOM 748 C CA . ARG A 1 93 ? -8.963 -3.135 7.104 1.00 97.19 93 ARG A CA 1
ATOM 749 C C . ARG A 1 93 ? -8.194 -3.027 8.419 1.00 97.19 93 ARG A C 1
ATOM 751 O O . ARG A 1 93 ? -8.794 -2.983 9.490 1.00 97.19 93 ARG A O 1
ATOM 758 N N . TYR A 1 94 ? -6.865 -2.946 8.362 1.00 97.69 94 TYR A N 1
ATOM 759 C CA . TYR A 1 94 ? -6.059 -2.664 9.550 1.00 97.69 94 TYR A CA 1
ATOM 760 C C . TYR A 1 94 ? -6.423 -1.311 10.182 1.00 97.69 94 TYR A C 1
ATOM 762 O O . TYR A 1 94 ? -6.652 -1.256 11.392 1.00 97.69 94 TYR A O 1
ATOM 770 N N . VAL A 1 95 ? -6.503 -0.236 9.392 1.00 97.38 95 VAL A N 1
ATOM 771 C CA . VAL A 1 95 ? -6.833 1.113 9.883 1.00 97.38 95 VAL A CA 1
ATOM 772 C C . VAL A 1 95 ? -8.207 1.147 10.562 1.00 97.38 95 VAL A C 1
ATOM 774 O O . VAL A 1 95 ? -8.329 1.740 11.633 1.00 97.38 95 VAL A O 1
ATOM 777 N N . GLU A 1 96 ? -9.208 0.463 10.009 1.00 96.31 96 GLU A N 1
ATOM 778 C CA . GLU A 1 96 ? -10.562 0.377 10.574 1.00 96.31 96 GLU A CA 1
ATOM 779 C C . GLU A 1 96 ? -10.619 -0.355 11.925 1.00 96.31 96 GLU A C 1
ATOM 781 O O . GLU A 1 96 ? -11.432 -0.021 12.796 1.00 96.31 96 GLU A O 1
ATOM 786 N N . LEU A 1 97 ? -9.784 -1.386 12.096 1.00 96.44 97 LEU A N 1
ATOM 787 C CA . LEU A 1 97 ? -9.869 -2.316 13.223 1.00 96.44 97 LEU A CA 1
ATOM 788 C C . LEU A 1 97 ? -8.883 -2.009 14.360 1.00 96.44 97 LEU A C 1
ATOM 790 O O . LEU A 1 97 ? -9.155 -2.393 15.502 1.00 96.44 97 LEU A O 1
ATOM 794 N N . LYS A 1 98 ? -7.765 -1.318 14.084 1.00 95.44 98 LYS A N 1
ATOM 795 C CA . LYS A 1 98 ? -6.628 -1.159 15.018 1.00 95.44 98 LYS A CA 1
ATOM 796 C C . LYS A 1 98 ? -6.966 -0.540 16.375 1.00 95.44 98 LYS A C 1
ATOM 798 O O . LYS A 1 98 ? -6.230 -0.759 17.330 1.00 95.44 98 LYS A O 1
ATOM 803 N N . GLU A 1 99 ? -8.053 0.223 16.470 1.00 93.62 99 GLU A N 1
ATOM 804 C CA . GLU A 1 99 ? -8.473 0.880 17.717 1.00 93.62 99 GLU A CA 1
ATOM 805 C C . GLU A 1 99 ? -9.483 0.061 18.536 1.00 93.62 99 GLU A C 1
ATOM 807 O O . GLU A 1 99 ? -9.754 0.398 19.687 1.00 93.62 99 GLU A O 1
ATOM 812 N N . LYS A 1 100 ? -10.073 -0.993 17.956 1.00 95.12 100 LYS A N 1
ATOM 813 C CA . LYS A 1 100 ? -11.254 -1.677 18.520 1.00 95.12 100 LYS A CA 1
ATOM 814 C C . LYS A 1 100 ? -11.062 -3.175 18.743 1.00 95.12 100 LYS A C 1
ATOM 816 O O . LYS A 1 100 ? -11.794 -3.760 19.536 1.00 95.12 100 LYS A O 1
ATOM 821 N N . TYR A 1 101 ? -10.122 -3.797 18.037 1.00 95.44 101 TYR A N 1
ATOM 822 C CA . TYR A 1 101 ? -9.980 -5.250 17.990 1.00 95.44 101 TYR A CA 1
ATOM 823 C C . TYR A 1 101 ? -8.606 -5.718 18.461 1.00 95.44 101 TYR A C 1
ATOM 825 O O . TYR A 1 101 ? -7.646 -4.953 18.530 1.00 95.44 101 TYR A O 1
ATOM 833 N N . THR A 1 102 ? -8.525 -7.005 18.799 1.00 95.00 102 THR A N 1
ATOM 834 C CA . THR A 1 102 ? -7.272 -7.650 19.191 1.00 95.00 102 THR A CA 1
ATOM 835 C C . THR A 1 102 ? -6.339 -7.821 17.997 1.00 95.00 102 THR A C 1
ATOM 837 O O . THR A 1 102 ? -6.764 -7.875 16.841 1.00 95.00 102 THR A O 1
ATOM 840 N N . GLU A 1 103 ? -5.050 -7.970 18.294 1.00 93.88 103 GLU A N 1
ATOM 841 C CA . GLU A 1 103 ? -4.003 -8.201 17.298 1.00 93.88 103 GLU A CA 1
ATOM 842 C C . GLU A 1 103 ? -4.289 -9.415 16.392 1.00 93.88 103 GLU A C 1
ATOM 844 O O . GLU A 1 103 ? -4.103 -9.337 15.175 1.00 93.88 103 GLU A O 1
ATOM 849 N N . ASP A 1 104 ? -4.809 -10.505 16.963 1.00 95.00 104 ASP A N 1
ATOM 850 C CA . ASP A 1 104 ? -5.158 -11.723 16.224 1.00 95.00 104 ASP A CA 1
ATOM 851 C C . ASP A 1 104 ? -6.342 -11.509 15.275 1.00 95.00 104 ASP A C 1
ATOM 853 O O . ASP A 1 104 ? -6.298 -11.941 14.123 1.00 95.00 104 ASP A O 1
ATOM 857 N N . ALA A 1 105 ? -7.384 -10.803 15.727 1.00 95.44 105 ALA A N 1
ATOM 858 C CA . ALA A 1 105 ? -8.557 -10.508 14.904 1.00 95.44 105 ALA A CA 1
ATOM 859 C C . ALA A 1 105 ? -8.195 -9.605 13.715 1.00 95.44 105 ALA A C 1
ATOM 861 O O . ALA A 1 105 ? -8.637 -9.847 12.592 1.00 95.44 105 ALA A O 1
ATOM 862 N N . ILE A 1 106 ? -7.339 -8.605 13.949 1.00 95.75 106 ILE A N 1
ATOM 863 C CA . ILE A 1 106 ? -6.806 -7.734 12.895 1.00 95.75 106 ILE A CA 1
ATOM 864 C C . ILE A 1 106 ? -5.973 -8.555 11.909 1.00 95.75 106 ILE A C 1
ATOM 866 O O . ILE A 1 106 ? -6.171 -8.449 10.703 1.00 95.75 106 ILE A O 1
ATOM 870 N N . THR A 1 107 ? -5.064 -9.397 12.408 1.00 96.12 107 THR A N 1
ATOM 871 C CA . THR A 1 107 ? -4.197 -10.231 11.563 1.00 96.12 107 THR A CA 1
ATOM 872 C C . THR A 1 107 ? -5.015 -11.172 10.685 1.00 96.12 107 THR A C 1
ATOM 874 O O . THR A 1 107 ? -4.742 -11.287 9.492 1.00 96.12 107 THR A O 1
ATOM 877 N N . PHE A 1 108 ? -6.040 -11.811 11.251 1.00 96.62 108 PHE A N 1
ATOM 878 C CA . PHE A 1 108 ? -6.955 -12.662 10.499 1.00 96.62 108 PHE A CA 1
ATOM 879 C C . PHE A 1 108 ? -7.668 -11.880 9.389 1.00 96.62 108 PHE A C 1
ATOM 881 O O . PHE A 1 108 ? -7.648 -12.311 8.240 1.00 96.62 108 PHE A O 1
ATOM 888 N N . ALA A 1 109 ? -8.234 -10.711 9.705 1.00 96.38 109 ALA A N 1
ATOM 889 C CA . ALA A 1 109 ? -8.931 -9.883 8.723 1.00 96.38 109 ALA A CA 1
ATOM 890 C C . ALA A 1 109 ? -8.001 -9.417 7.588 1.00 96.38 109 ALA A C 1
ATOM 892 O O . ALA A 1 109 ? -8.366 -9.508 6.424 1.00 96.38 109 ALA A O 1
ATOM 893 N N . VAL A 1 110 ? -6.774 -8.997 7.913 1.00 96.62 110 VAL A N 1
ATOM 894 C CA . VAL A 1 110 ? -5.746 -8.627 6.923 1.00 96.62 110 VAL A CA 1
ATOM 895 C C . VAL A 1 110 ? -5.405 -9.804 6.004 1.00 96.62 110 VAL A C 1
ATOM 897 O O . VAL A 1 110 ? -5.288 -9.622 4.799 1.00 96.62 110 VAL A O 1
ATOM 900 N N . LEU A 1 111 ? -5.253 -11.016 6.548 1.00 96.38 111 LEU A N 1
ATOM 901 C CA . LEU A 1 111 ? -4.951 -12.207 5.746 1.00 96.38 111 LEU A CA 1
ATOM 902 C C . LEU A 1 111 ? -6.104 -12.616 4.825 1.00 96.38 111 LEU A C 1
ATOM 904 O O . LEU A 1 111 ? -5.842 -13.154 3.755 1.00 96.38 111 LEU A O 1
ATOM 908 N N . GLN A 1 112 ? -7.354 -12.369 5.223 1.00 96.75 112 GLN A N 1
ATOM 909 C CA . GLN A 1 112 ? -8.518 -12.621 4.371 1.00 96.75 112 GLN A CA 1
ATOM 910 C C . GLN A 1 112 ? -8.519 -11.725 3.130 1.00 96.75 112 GLN A C 1
ATOM 912 O O . GLN A 1 112 ? -8.775 -12.222 2.041 1.00 96.75 112 GLN A O 1
ATOM 917 N N . GLU A 1 113 ? -8.160 -10.445 3.261 1.00 96.19 113 GLU A N 1
ATOM 918 C CA . GLU A 1 113 ? -8.063 -9.536 2.105 1.00 96.19 113 GLU A CA 1
ATOM 919 C C . GLU A 1 113 ? -6.940 -9.954 1.128 1.00 96.19 113 GLU A C 1
ATOM 921 O O . GLU A 1 113 ? -7.024 -9.693 -0.066 1.00 96.19 113 GLU A O 1
ATOM 926 N N . LEU A 1 114 ? -5.898 -10.644 1.611 1.00 95.50 114 LEU A N 1
ATOM 927 C CA . LEU A 1 114 ? -4.745 -11.083 0.808 1.00 95.50 114 LEU A CA 1
ATOM 928 C C . LEU A 1 114 ? -4.871 -12.518 0.256 1.00 95.50 114 LEU A C 1
ATOM 930 O O . LEU A 1 114 ? -3.924 -13.025 -0.345 1.00 95.50 114 LEU A O 1
ATOM 934 N N . GLN A 1 115 ? -5.989 -13.208 0.494 1.00 91.88 115 GLN A N 1
ATOM 935 C CA . GLN A 1 115 ? -6.088 -14.660 0.282 1.00 91.88 115 GLN A CA 1
ATOM 936 C C . GLN A 1 115 ? -6.087 -15.097 -1.191 1.00 91.88 115 GLN A C 1
ATOM 938 O O . GLN A 1 115 ? -5.656 -16.209 -1.489 1.00 91.88 115 GLN A O 1
ATOM 943 N N . ASP A 1 116 ? -6.564 -14.239 -2.096 1.00 88.06 116 ASP A N 1
ATOM 944 C CA . ASP A 1 116 ? -6.756 -14.564 -3.518 1.00 88.06 116 ASP A CA 1
ATOM 945 C C . ASP A 1 116 ? -5.532 -14.219 -4.384 1.00 88.06 116 ASP A C 1
ATOM 947 O O . ASP A 1 116 ? -5.554 -14.368 -5.606 1.00 88.06 116 ASP A O 1
ATOM 951 N N . ILE A 1 117 ? -4.449 -13.765 -3.751 1.00 89.06 117 ILE A N 1
ATOM 952 C CA . ILE A 1 117 ? -3.215 -13.380 -4.428 1.00 89.06 117 ILE A CA 1
ATOM 953 C C . ILE A 1 117 ? -2.451 -14.640 -4.811 1.00 89.06 117 ILE A C 1
ATOM 955 O O . ILE A 1 117 ? -2.271 -15.558 -4.008 1.00 89.06 117 ILE A O 1
ATOM 959 N N . THR A 1 118 ? -1.985 -14.682 -6.054 1.00 87.88 118 THR A N 1
ATOM 960 C CA . THR A 1 118 ? -1.340 -15.857 -6.639 1.00 87.88 118 THR A CA 1
ATOM 961 C C . THR A 1 118 ? 0.115 -15.578 -6.997 1.00 87.88 118 THR A C 1
ATOM 963 O O . THR A 1 118 ? 0.518 -14.455 -7.300 1.00 87.88 118 THR A O 1
ATOM 966 N N . GLU A 1 119 ? 0.948 -16.615 -6.925 1.00 90.44 119 GLU A N 1
ATOM 967 C CA . GLU A 1 119 ? 2.369 -16.485 -7.244 1.00 90.44 119 GLU A CA 1
ATOM 968 C C . GLU A 1 119 ? 2.569 -16.052 -8.703 1.00 90.44 119 GLU A C 1
ATOM 970 O O . GLU A 1 119 ? 2.012 -16.649 -9.626 1.00 90.44 119 GLU A O 1
ATOM 975 N N . GLY A 1 120 ? 3.386 -15.018 -8.914 1.00 88.25 120 GLY A N 1
ATOM 976 C CA . GLY A 1 120 ? 3.704 -14.508 -10.251 1.00 88.25 120 GLY A CA 1
ATOM 977 C C . GLY A 1 120 ? 2.575 -13.729 -10.933 1.00 88.25 120 GLY A C 1
ATOM 978 O O . GLY A 1 120 ? 2.655 -13.459 -12.133 1.00 88.25 120 GLY A O 1
ATOM 979 N N . ASP A 1 121 ? 1.526 -13.351 -10.201 1.00 87.06 121 ASP A N 1
ATOM 980 C CA . ASP A 1 121 ? 0.336 -12.706 -10.761 1.00 87.06 121 ASP A CA 1
ATOM 981 C C . ASP A 1 121 ? 0.470 -11.207 -11.042 1.00 87.06 121 ASP A C 1
ATOM 983 O O . ASP A 1 121 ? -0.494 -10.574 -11.473 1.00 87.06 121 ASP A O 1
ATOM 987 N N . PHE A 1 122 ? 1.666 -10.637 -10.879 1.00 85.81 122 PHE A N 1
ATOM 988 C CA . PHE A 1 122 ? 1.874 -9.194 -10.973 1.00 85.81 122 PHE A CA 1
ATOM 989 C C . PHE A 1 122 ? 1.425 -8.573 -12.307 1.00 85.81 122 PHE A C 1
ATOM 991 O O . PHE A 1 122 ? 1.054 -7.404 -12.306 1.00 85.81 122 PHE A O 1
ATOM 998 N N . TYR A 1 123 ? 1.380 -9.315 -13.425 1.00 75.12 123 TYR A N 1
ATOM 999 C CA . TYR A 1 123 ? 0.818 -8.833 -14.704 1.00 75.12 123 TYR A CA 1
ATOM 1000 C C . TYR A 1 123 ? -0.615 -9.303 -15.005 1.00 75.12 123 TYR A C 1
ATOM 1002 O O . TYR A 1 123 ? -1.206 -8.812 -15.962 1.00 75.12 123 TYR A O 1
ATOM 1010 N N . ASN A 1 124 ? -1.189 -10.204 -14.203 1.00 63.53 124 ASN A N 1
ATOM 1011 C CA . ASN A 1 124 ? -2.525 -10.776 -14.422 1.00 63.53 124 ASN A CA 1
ATOM 1012 C C . ASN A 1 124 ? -3.668 -9.909 -13.864 1.00 63.53 124 ASN A C 1
ATOM 1014 O O . ASN A 1 1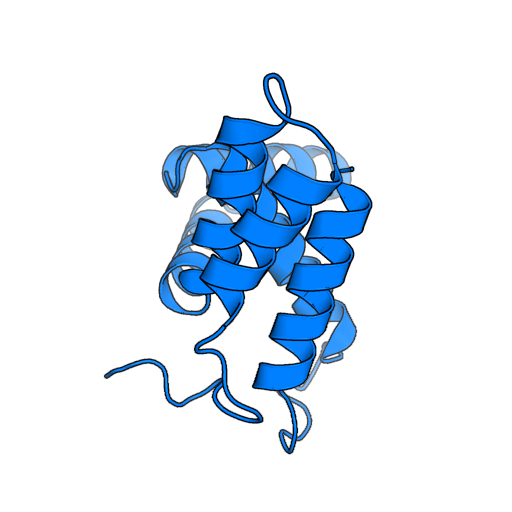24 ? -4.830 -10.314 -13.913 1.00 63.53 124 ASN A O 1
ATOM 1018 N N . SER A 1 125 ? -3.365 -8.712 -13.354 1.00 52.16 125 SER A N 1
ATOM 1019 C CA . SER A 1 125 ? -4.363 -7.702 -12.994 1.00 52.16 125 SER A CA 1
ATOM 1020 C C . SER A 1 125 ? -5.240 -7.406 -14.217 1.00 52.16 125 SER A C 1
ATOM 1022 O O . SER A 1 125 ? -4.737 -6.893 -15.216 1.00 52.16 125 SER A O 1
ATOM 1024 N N . ARG A 1 126 ? -6.515 -7.808 -14.129 1.00 47.09 126 ARG A N 1
ATOM 1025 C CA . ARG A 1 126 ? -7.556 -7.761 -15.168 1.00 47.09 126 ARG A CA 1
ATOM 1026 C C . ARG A 1 126 ? -7.446 -6.517 -16.066 1.00 47.09 126 ARG A C 1
ATOM 1028 O O . ARG A 1 126 ? -7.844 -5.432 -15.653 1.00 47.09 126 ARG A O 1
ATOM 1035 N N . PHE A 1 127 ? -6.982 -6.722 -17.297 1.00 41.81 127 PHE A N 1
ATOM 1036 C CA . PHE A 1 127 ? -7.245 -5.855 -18.447 1.00 41.81 127 PHE A CA 1
ATOM 1037 C C . PHE A 1 127 ? -8.047 -6.649 -19.475 1.00 41.81 127 PHE A C 1
ATOM 1039 O O . PHE A 1 127 ? -7.692 -7.829 -19.703 1.00 41.81 127 PHE A O 1
#